Protein AF-A0A7I7SDI3-F1 (afdb_monomer)

pLDDT: mean 81.97, std 15.04, range [37.75, 96.0]

Sequence (164 aa):
MGDMVGAIDDTNHPDTGDDPVAAQLADELGAAVGALARVAGGPAATEWPAALAGEAPRLAHRLCGGDAHRAAETAAHVMGALWPMGAPETVGAPRWWSTPLGLACAHALGPQHFGAVTHKVAAEILGVTLGTVKQLAHRGTIAKRPDGLSLAAVLARLQERTSS

Secondary structure (DSSP, 8-state):
---------------GGG-HHHHHHHHHHHHHHHHHHHHH--THHHHHHHHHHHHHHHHHHHHHSS-HHHHHHHHHHHHHHH-TTS-TTTTT-TTGGGSHHHHHHHHHH-TTS--EE-HHHHHHHHTS-HHHHHHHHHTTSS-EETTEEEHHHHHHHHHHHHT-

Foldseek 3Di:
DDDDDDDDPPPPPPPQPPQQQLVVLLVLLLVLLLVVCVVVPDPVSVCVSVVRSVCSSVLLCQLQDPPLVSNQVSLVVSQCSNCVPDHCCVVPNLCCCVGSNNLSSLVSNAQPPFDADALVSLCVLQVHDSVVSVVCVVVVQFPADPVHTRVRSSSVVSVVVVVD

Radius of gyration: 19.39 Å; Cα contacts (8 Å, |Δi|>4): 188; chains: 1; bounding box: 43×60×50 Å

Solvent-accessible surface area (backbone atoms only — not comparable to full-atom values): 9186 Å² total; per-residue (Å²): 142,77,85,79,75,80,81,78,83,81,81,75,74,73,80,66,89,75,42,60,35,20,53,50,45,18,53,53,52,24,51,54,46,48,55,51,23,71,74,71,70,51,76,72,39,72,51,47,38,62,55,41,46,68,44,16,54,60,50,34,49,39,29,74,40,91,49,56,67,60,3,23,53,47,26,53,52,52,50,42,68,78,32,73,90,45,58,46,70,77,69,79,40,78,59,47,63,79,37,61,47,29,44,38,35,52,60,23,52,37,60,85,76,47,64,57,31,46,62,63,56,48,10,59,72,60,72,48,52,57,67,57,41,53,50,37,43,71,74,59,73,30,48,74,44,101,80,30,32,31,41,22,43,47,51,54,53,39,48,63,59,76,78,104

Organism: NCBI:txid1069220

Mean predicted aligned error: 9.51 Å

Structure (mmCIF, N/CA/C/O backbone):
data_AF-A0A7I7SDI3-F1
#
_entry.id   AF-A0A7I7SDI3-F1
#
loop_
_atom_site.group_PDB
_atom_site.id
_atom_site.type_symbol
_atom_site.label_atom_id
_atom_site.label_alt_id
_atom_site.label_comp_id
_atom_site.label_asym_id
_atom_site.label_entity_id
_atom_site.label_seq_id
_atom_site.pdbx_PDB_ins_code
_atom_site.Cartn_x
_atom_site.Cartn_y
_atom_site.Cartn_z
_atom_site.occupancy
_atom_site.B_iso_or_equiv
_atom_site.auth_seq_id
_atom_site.auth_comp_id
_atom_site.auth_asym_id
_atom_site.auth_atom_id
_atom_site.pdbx_PDB_model_num
ATOM 1 N N . MET A 1 1 ? 25.933 -48.612 -1.567 1.00 44.50 1 MET A N 1
ATOM 2 C CA . MET A 1 1 ? 25.072 -48.929 -2.724 1.00 44.50 1 MET A CA 1
ATOM 3 C C . MET A 1 1 ? 23.638 -48.752 -2.236 1.00 44.50 1 MET A C 1
ATOM 5 O O . MET A 1 1 ? 23.052 -49.708 -1.779 1.00 44.50 1 MET A O 1
ATOM 9 N N . GLY A 1 2 ? 23.080 -47.559 -2.054 1.00 42.56 2 GLY A N 1
ATOM 10 C CA . GLY A 1 2 ? 23.299 -46.267 -2.697 1.00 42.56 2 GLY A CA 1
ATOM 11 C C . GLY A 1 2 ? 21.971 -45.848 -3.330 1.00 42.56 2 GLY A C 1
ATOM 12 O O . GLY A 1 2 ? 21.921 -45.728 -4.547 1.00 42.56 2 GLY A O 1
ATOM 13 N N . ASP A 1 3 ? 20.908 -45.766 -2.518 1.00 41.25 3 ASP A N 1
ATOM 14 C CA . ASP A 1 3 ? 19.550 -45.432 -2.959 1.00 41.25 3 ASP A CA 1
ATOM 15 C C . ASP A 1 3 ? 19.521 -44.027 -3.570 1.00 41.25 3 ASP A C 1
ATOM 17 O O . ASP A 1 3 ? 19.860 -43.031 -2.927 1.00 41.25 3 ASP A O 1
ATOM 21 N N . MET A 1 4 ? 19.142 -43.968 -4.846 1.00 39.75 4 MET A N 1
ATOM 22 C CA . MET A 1 4 ? 18.941 -42.735 -5.594 1.00 39.75 4 MET A CA 1
ATOM 23 C C . MET A 1 4 ? 17.625 -42.081 -5.173 1.00 39.75 4 MET A C 1
ATOM 25 O O . MET A 1 4 ? 16.545 -42.522 -5.552 1.00 39.75 4 MET A O 1
ATOM 29 N N . VAL A 1 5 ? 17.774 -41.028 -4.369 1.00 46.84 5 VAL A N 1
ATOM 30 C CA . VAL A 1 5 ? 17.132 -39.710 -4.496 1.00 46.84 5 VAL A CA 1
ATOM 31 C C . VAL A 1 5 ? 15.832 -39.708 -5.307 1.00 46.84 5 VAL A C 1
ATOM 33 O O . VAL A 1 5 ? 15.842 -39.692 -6.538 1.00 46.84 5 VAL A O 1
ATOM 36 N N . GLY A 1 6 ? 14.715 -39.650 -4.580 1.00 37.88 6 GLY A N 1
ATOM 37 C CA . GLY A 1 6 ? 13.419 -39.284 -5.132 1.00 37.88 6 GLY A CA 1
ATOM 38 C C . GLY A 1 6 ? 13.494 -37.908 -5.787 1.00 37.88 6 GLY A C 1
ATOM 39 O O . GLY A 1 6 ? 13.910 -36.930 -5.165 1.00 37.88 6 GLY A O 1
ATOM 40 N N . ALA A 1 7 ? 13.108 -37.862 -7.058 1.00 40.75 7 ALA A N 1
ATOM 41 C CA . ALA A 1 7 ? 12.861 -36.633 -7.784 1.00 40.75 7 ALA A CA 1
ATOM 42 C C . ALA A 1 7 ? 11.731 -35.874 -7.080 1.00 40.75 7 ALA A C 1
ATOM 44 O O . ALA A 1 7 ? 10.598 -36.349 -7.010 1.00 40.75 7 ALA A O 1
ATOM 45 N N . ILE A 1 8 ? 12.071 -34.718 -6.521 1.00 43.19 8 ILE A N 1
ATOM 46 C CA . ILE A 1 8 ? 11.104 -33.744 -6.030 1.00 43.19 8 ILE A CA 1
ATOM 47 C C . ILE A 1 8 ? 10.556 -33.064 -7.285 1.00 43.19 8 ILE A C 1
ATOM 49 O O . ILE A 1 8 ? 11.253 -32.289 -7.939 1.00 43.19 8 ILE A O 1
ATOM 53 N N . ASP A 1 9 ? 9.353 -33.462 -7.683 1.00 39.88 9 ASP A N 1
ATOM 54 C CA . ASP A 1 9 ? 8.565 -32.781 -8.703 1.00 39.88 9 ASP A CA 1
ATOM 55 C C . ASP A 1 9 ? 8.047 -31.463 -8.107 1.00 39.88 9 ASP A C 1
ATOM 57 O O . ASP A 1 9 ? 7.015 -31.428 -7.444 1.00 39.88 9 ASP A O 1
ATOM 61 N N . ASP A 1 10 ? 8.821 -30.391 -8.292 1.00 39.94 10 ASP A N 1
ATOM 62 C CA . ASP A 1 10 ? 8.492 -29.017 -7.879 1.00 39.94 10 ASP A CA 1
ATOM 63 C C . ASP A 1 10 ? 7.905 -28.198 -9.048 1.00 39.94 10 ASP A C 1
ATOM 65 O O . ASP A 1 10 ? 8.043 -26.975 -9.124 1.00 39.94 10 ASP A O 1
ATOM 69 N N . THR A 1 11 ? 7.223 -28.859 -9.987 1.00 42.62 11 THR A N 1
ATOM 70 C CA . THR A 1 11 ? 6.575 -28.204 -11.135 1.00 42.62 11 THR A CA 1
ATOM 71 C C . THR A 1 11 ? 5.084 -27.960 -10.916 1.00 42.62 11 THR A C 1
ATOM 73 O O . THR A 1 11 ? 4.289 -28.034 -11.846 1.00 42.62 11 THR A O 1
ATOM 76 N N . ASN A 1 12 ? 4.684 -27.606 -9.694 1.00 37.75 12 ASN A N 1
ATOM 77 C CA . ASN A 1 12 ? 3.371 -27.012 -9.466 1.00 37.75 12 ASN A CA 1
ATOM 78 C C . ASN A 1 12 ? 3.517 -25.486 -9.488 1.00 37.75 12 ASN A C 1
ATOM 80 O O . ASN A 1 12 ? 3.613 -24.839 -8.448 1.00 37.75 12 ASN A O 1
ATOM 84 N N . HIS A 1 13 ? 3.618 -24.911 -10.689 1.00 44.69 13 HIS A N 1
ATOM 85 C CA . HIS A 1 13 ? 3.480 -23.468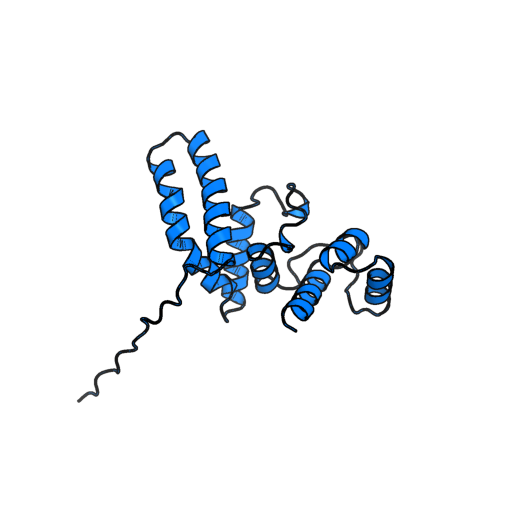 -10.861 1.00 44.69 13 HIS A CA 1
ATOM 86 C C . HIS A 1 13 ? 1.985 -23.156 -10.703 1.00 44.69 13 HIS A C 1
ATOM 88 O O . HIS A 1 13 ? 1.211 -23.582 -11.563 1.00 44.69 13 HIS A O 1
ATOM 94 N N . PRO A 1 14 ? 1.535 -22.498 -9.617 1.00 45.22 14 PRO A N 1
ATOM 95 C CA . PRO A 1 14 ? 0.149 -22.071 -9.544 1.00 45.22 14 PRO A CA 1
ATOM 96 C C . PRO A 1 14 ? -0.113 -21.133 -10.721 1.00 45.22 14 PRO A C 1
ATOM 98 O O . PRO A 1 14 ? 0.705 -20.258 -11.022 1.00 45.22 14 PRO A O 1
ATOM 101 N N . ASP A 1 15 ? -1.232 -21.375 -11.398 1.00 46.47 15 ASP A N 1
ATOM 102 C CA . ASP A 1 15 ? -1.746 -20.568 -12.496 1.00 46.47 15 ASP A CA 1
ATOM 103 C C . ASP A 1 15 ? -1.730 -19.091 -12.083 1.00 46.47 15 ASP A C 1
ATOM 105 O O . ASP A 1 15 ? -2.493 -18.642 -11.229 1.00 46.47 15 ASP A O 1
ATOM 109 N N . THR A 1 16 ? -0.740 -18.360 -12.586 1.00 52.81 16 THR A N 1
ATOM 110 C CA . THR A 1 16 ? -0.359 -17.031 -12.087 1.00 52.81 16 THR A CA 1
ATOM 111 C C . THR A 1 16 ? -1.065 -15.915 -12.849 1.00 52.81 16 THR A C 1
ATOM 113 O O . THR A 1 16 ? -0.809 -14.741 -12.598 1.00 52.81 16 THR A O 1
ATOM 116 N N . GLY A 1 17 ? -1.977 -16.281 -13.759 1.00 50.69 17 GLY A N 1
ATOM 117 C CA . GLY A 1 17 ? -2.779 -15.352 -14.550 1.00 50.69 17 GLY A CA 1
ATOM 118 C C . GLY A 1 17 ? -3.823 -14.573 -13.745 1.00 50.69 17 GLY A C 1
ATOM 119 O O . GLY A 1 17 ? -4.182 -13.477 -14.163 1.00 50.69 17 GLY A O 1
ATOM 120 N N . ASP A 1 18 ? -4.241 -15.083 -12.580 1.00 69.12 18 ASP A N 1
ATOM 121 C CA . ASP A 1 18 ? -5.318 -14.496 -11.766 1.00 69.12 18 ASP A CA 1
ATOM 122 C C . ASP A 1 18 ? -4.849 -13.921 -10.416 1.00 69.12 18 ASP A C 1
ATOM 124 O O . ASP A 1 18 ? -5.681 -13.479 -9.624 1.00 69.12 18 ASP A O 1
ATOM 128 N N . ASP A 1 19 ? -3.543 -13.902 -10.116 1.00 88.56 19 ASP A N 1
ATOM 129 C CA . ASP A 1 19 ? -3.051 -13.320 -8.859 1.00 88.56 19 ASP A CA 1
ATOM 130 C C . ASP A 1 19 ? -3.141 -11.778 -8.916 1.00 88.56 19 ASP A C 1
ATOM 132 O O . ASP A 1 19 ? -2.350 -11.132 -9.618 1.00 88.56 19 ASP A O 1
ATOM 136 N N . PRO A 1 20 ? -4.068 -11.147 -8.162 1.00 90.31 20 PRO A N 1
ATOM 137 C CA . PRO A 1 20 ? -4.266 -9.704 -8.221 1.00 90.31 20 PRO A CA 1
ATOM 138 C C . PRO A 1 20 ? -3.068 -8.926 -7.659 1.00 90.31 20 PRO A C 1
ATOM 140 O O . PRO A 1 20 ? -2.875 -7.764 -8.018 1.00 90.31 20 PRO A O 1
ATOM 143 N N . VAL A 1 21 ? -2.252 -9.542 -6.794 1.00 92.44 21 VAL A N 1
ATOM 144 C CA . VAL A 1 21 ? -1.011 -8.949 -6.283 1.00 92.44 21 VAL A CA 1
ATOM 145 C C . VAL A 1 21 ? 0.042 -8.952 -7.383 1.00 92.44 21 VAL A C 1
ATOM 147 O O . VAL A 1 21 ? 0.673 -7.921 -7.610 1.00 92.44 21 VAL A O 1
ATOM 150 N N . ALA A 1 22 ? 0.211 -10.072 -8.091 1.00 93.19 22 ALA A N 1
ATOM 151 C CA . ALA A 1 22 ? 1.171 -10.180 -9.189 1.00 93.19 22 ALA A CA 1
ATOM 152 C C . ALA A 1 22 ? 0.833 -9.223 -10.339 1.00 93.19 22 ALA A C 1
ATOM 154 O O . ALA A 1 22 ? 1.719 -8.514 -10.817 1.00 93.19 22 ALA A O 1
ATOM 155 N N . ALA A 1 23 ? -0.442 -9.155 -10.735 1.00 90.88 23 ALA A N 1
ATOM 156 C CA . ALA A 1 23 ? -0.906 -8.256 -11.789 1.00 90.88 23 ALA A CA 1
ATOM 157 C C . ALA A 1 23 ? -0.648 -6.784 -11.428 1.00 90.88 23 ALA A C 1
ATOM 159 O O . ALA A 1 23 ? 0.009 -6.065 -12.179 1.00 90.88 23 ALA A O 1
ATOM 160 N N . GLN A 1 24 ? -1.074 -6.354 -10.234 1.00 93.00 24 GLN A N 1
ATOM 161 C CA . GLN A 1 24 ? -0.844 -4.982 -9.786 1.00 93.00 24 GLN A CA 1
ATOM 162 C C . GLN A 1 24 ? 0.654 -4.665 -9.659 1.00 93.00 24 GLN A C 1
ATOM 164 O O . GLN A 1 24 ? 1.087 -3.568 -10.004 1.00 93.00 24 GLN A O 1
ATOM 169 N N . LEU A 1 25 ? 1.466 -5.608 -9.177 1.00 93.62 25 LEU A N 1
ATOM 170 C CA . LEU A 1 25 ? 2.905 -5.406 -9.025 1.00 93.62 25 LEU A CA 1
ATOM 171 C C . LEU A 1 25 ? 3.610 -5.261 -10.383 1.00 93.62 25 LEU A C 1
ATOM 173 O O . LEU A 1 25 ? 4.501 -4.420 -10.506 1.00 93.62 25 LEU A O 1
ATOM 177 N N . ALA A 1 26 ? 3.194 -6.019 -11.403 1.00 91.75 26 ALA A N 1
ATOM 178 C CA . ALA A 1 26 ? 3.683 -5.857 -12.771 1.00 91.75 26 ALA A CA 1
ATOM 179 C C . ALA A 1 26 ? 3.349 -4.465 -13.333 1.00 91.75 26 ALA A C 1
ATOM 181 O O . ALA A 1 26 ? 4.236 -3.797 -13.870 1.00 91.75 26 ALA A O 1
ATOM 182 N N . ASP A 1 27 ? 2.105 -4.012 -13.158 1.00 90.81 27 ASP A N 1
ATOM 183 C CA . ASP A 1 27 ? 1.644 -2.706 -13.637 1.00 90.81 27 ASP A CA 1
ATOM 184 C C . ASP A 1 27 ? 2.394 -1.549 -12.962 1.00 90.81 27 ASP A C 1
ATOM 186 O O . ASP A 1 27 ? 2.934 -0.670 -13.638 1.00 90.81 27 ASP A O 1
ATOM 190 N N . GLU A 1 28 ? 2.476 -1.559 -11.631 1.00 92.31 28 GLU A N 1
ATOM 191 C CA . GLU A 1 28 ? 3.075 -0.477 -10.842 1.00 92.31 28 GLU A CA 1
ATOM 192 C C . GLU A 1 28 ? 4.596 -0.387 -11.062 1.00 92.31 28 GLU A C 1
ATOM 194 O O . GLU A 1 28 ? 5.131 0.697 -11.320 1.00 92.31 28 GLU A O 1
ATOM 199 N N . LEU A 1 29 ? 5.313 -1.520 -11.037 1.00 90.94 29 LEU A N 1
ATOM 200 C CA . LEU A 1 29 ? 6.755 -1.534 -11.317 1.00 90.94 29 LEU A CA 1
ATOM 201 C C . LEU A 1 29 ? 7.046 -1.201 -12.784 1.00 90.94 29 LEU A C 1
ATOM 203 O O . LEU A 1 29 ? 7.985 -0.453 -13.069 1.00 90.94 29 LEU A O 1
ATOM 207 N N . GLY A 1 30 ? 6.234 -1.707 -13.715 1.00 88.69 30 GLY A N 1
ATOM 208 C CA . GLY A 1 30 ? 6.329 -1.376 -15.133 1.00 88.69 30 GLY A CA 1
ATOM 209 C C . GLY A 1 30 ? 6.134 0.119 -15.388 1.00 88.69 30 GLY A C 1
ATOM 210 O O . GLY A 1 30 ? 6.900 0.718 -16.146 1.00 88.69 30 GLY A O 1
ATOM 211 N N . ALA A 1 31 ? 5.171 0.752 -14.712 1.00 87.94 31 ALA A N 1
ATOM 212 C CA . ALA A 1 31 ? 4.932 2.190 -14.791 1.00 87.94 31 ALA A CA 1
ATOM 213 C C . ALA A 1 31 ? 6.096 3.007 -14.207 1.00 87.94 31 ALA A C 1
ATOM 215 O O . ALA A 1 31 ? 6.579 3.935 -14.865 1.00 87.94 31 ALA A O 1
ATOM 216 N N . ALA A 1 32 ? 6.583 2.646 -13.014 1.00 87.56 32 ALA A N 1
ATOM 217 C CA . ALA A 1 32 ? 7.706 3.321 -12.361 1.00 87.56 32 ALA A CA 1
ATOM 218 C C . ALA A 1 32 ? 8.972 3.272 -13.229 1.00 87.56 32 ALA A C 1
ATOM 220 O O . ALA A 1 32 ? 9.625 4.291 -13.480 1.00 87.56 32 ALA A O 1
ATOM 221 N N . VAL A 1 33 ? 9.288 2.095 -13.764 1.00 86.75 33 VAL A N 1
ATOM 222 C CA . VAL A 1 33 ? 10.473 1.903 -14.596 1.00 86.75 33 VAL A CA 1
ATOM 223 C C . VAL A 1 33 ? 10.299 2.494 -15.992 1.00 86.75 33 VAL A C 1
ATOM 225 O O . VAL A 1 33 ? 11.232 3.104 -16.510 1.00 86.75 33 VAL A O 1
ATOM 228 N N . GLY A 1 34 ? 9.101 2.431 -16.572 1.00 84.38 34 GLY A N 1
ATOM 229 C CA . GLY A 1 34 ? 8.778 3.125 -17.817 1.00 84.38 34 GLY A CA 1
ATOM 230 C C . GLY A 1 34 ? 8.944 4.646 -17.707 1.00 84.38 34 GLY A C 1
ATOM 231 O O . GLY A 1 34 ? 9.406 5.286 -18.653 1.00 84.38 34 GLY A O 1
ATOM 232 N N . ALA A 1 35 ? 8.627 5.241 -16.553 1.00 84.69 35 ALA A N 1
ATOM 233 C CA . ALA A 1 35 ? 8.878 6.659 -16.301 1.00 84.69 35 ALA A CA 1
ATOM 234 C C . ALA A 1 35 ? 10.383 6.975 -16.253 1.00 84.69 35 ALA A C 1
ATOM 236 O O . ALA A 1 35 ? 10.827 7.907 -16.925 1.00 84.69 35 ALA A O 1
ATOM 237 N N . LEU A 1 36 ? 11.176 6.169 -15.535 1.00 83.12 36 LEU A N 1
ATOM 238 C CA . LEU A 1 36 ? 12.638 6.306 -15.492 1.00 83.12 36 LEU A CA 1
ATOM 239 C C . LEU A 1 36 ? 13.274 6.119 -16.876 1.00 83.12 36 LEU A C 1
ATOM 241 O O . LEU A 1 36 ? 14.159 6.882 -17.260 1.00 83.12 36 LEU A O 1
ATOM 245 N N . ALA A 1 37 ? 12.784 5.156 -17.656 1.00 84.38 37 ALA A N 1
ATOM 246 C CA . ALA A 1 37 ? 13.265 4.856 -18.999 1.00 84.38 37 ALA A CA 1
ATOM 247 C C . ALA A 1 37 ? 13.147 6.046 -19.955 1.00 84.38 37 ALA A C 1
ATOM 249 O O . ALA A 1 37 ? 14.085 6.343 -20.698 1.0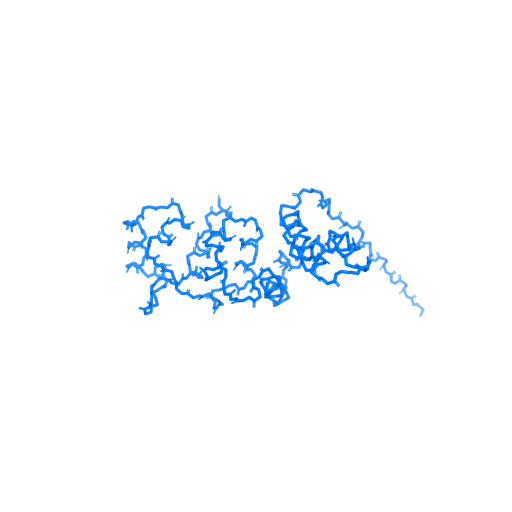0 84.38 37 ALA A O 1
ATOM 250 N N . ARG A 1 38 ? 12.019 6.767 -19.898 1.00 83.12 38 ARG A N 1
ATOM 251 C CA . ARG A 1 38 ? 11.791 7.978 -20.705 1.00 83.12 38 ARG A CA 1
ATOM 252 C C . ARG A 1 38 ? 12.776 9.098 -20.377 1.00 83.12 38 ARG A C 1
ATOM 254 O O . ARG A 1 38 ? 13.102 9.878 -21.263 1.00 83.12 38 ARG A O 1
ATOM 261 N N . VAL A 1 39 ? 13.238 9.175 -19.128 1.00 85.56 39 VAL A N 1
ATOM 262 C CA . VAL A 1 39 ? 14.228 10.169 -18.689 1.00 85.56 39 VAL A CA 1
ATOM 263 C C . VAL A 1 39 ? 15.651 9.731 -19.049 1.00 85.56 39 VAL A C 1
ATOM 265 O O . VAL A 1 39 ? 16.446 10.554 -19.488 1.00 85.56 39 VAL A O 1
ATOM 268 N N . ALA A 1 40 ? 15.973 8.444 -18.887 1.00 83.12 40 ALA A N 1
ATOM 269 C CA . ALA A 1 40 ? 17.318 7.906 -19.102 1.00 83.12 40 ALA A CA 1
ATOM 270 C C . ALA A 1 40 ? 17.702 7.741 -20.587 1.00 83.12 40 ALA A C 1
ATOM 272 O O . ALA A 1 40 ? 18.886 7.792 -20.913 1.00 83.12 40 ALA A O 1
ATOM 273 N N . GLY A 1 41 ? 16.729 7.558 -21.490 1.00 71.75 41 GLY A N 1
ATOM 274 C CA . GLY A 1 41 ? 16.938 7.662 -22.941 1.00 71.75 41 GLY A CA 1
ATOM 275 C C . GLY A 1 41 ? 17.788 6.558 -23.592 1.00 71.75 41 GLY A C 1
ATOM 276 O O . GLY A 1 41 ? 18.549 6.853 -24.511 1.00 71.75 41 GLY A O 1
ATOM 277 N N . GLY A 1 42 ? 17.671 5.296 -23.155 1.00 73.75 42 GLY A N 1
ATOM 278 C CA . GLY A 1 42 ? 18.445 4.168 -23.702 1.00 73.75 42 GLY A CA 1
ATOM 279 C C . GLY A 1 42 ? 17.609 2.923 -24.054 1.00 73.75 42 GLY A C 1
ATOM 280 O O . GLY A 1 42 ? 16.562 2.703 -23.447 1.00 73.75 42 GLY A O 1
ATOM 281 N N . PRO A 1 43 ? 18.075 2.068 -24.990 1.00 67.38 43 PRO A N 1
ATOM 282 C CA . PRO A 1 43 ? 17.343 0.881 -25.458 1.00 67.38 43 PRO A CA 1
ATOM 283 C C . PRO A 1 43 ? 17.141 -0.187 -24.369 1.00 67.38 43 PRO A C 1
ATOM 285 O O . PRO A 1 43 ? 16.103 -0.840 -24.331 1.00 67.38 43 PRO A O 1
ATOM 288 N N . ALA A 1 44 ? 18.065 -0.309 -23.410 1.00 64.00 44 ALA A N 1
ATOM 289 C CA . ALA A 1 44 ? 17.893 -1.212 -22.266 1.00 64.00 44 ALA A CA 1
ATOM 290 C C . ALA A 1 44 ? 16.662 -0.848 -21.416 1.00 64.00 44 ALA A C 1
ATOM 292 O O . ALA A 1 44 ? 16.009 -1.713 -20.838 1.00 64.00 44 ALA A O 1
ATOM 293 N N . ALA A 1 45 ? 16.296 0.434 -21.382 1.00 68.31 45 ALA A N 1
ATOM 294 C CA . ALA A 1 45 ? 15.195 0.910 -20.567 1.00 68.31 45 ALA A CA 1
ATOM 295 C C . ALA A 1 45 ? 13.814 0.523 -21.139 1.00 68.31 45 ALA A C 1
ATOM 297 O O . ALA A 1 45 ? 12.830 0.498 -20.403 1.00 68.31 45 ALA A O 1
ATOM 298 N N . THR A 1 46 ? 13.739 0.161 -22.428 1.00 70.19 46 THR A N 1
ATOM 299 C CA . THR A 1 46 ? 12.515 -0.381 -23.042 1.00 70.19 46 THR A CA 1
ATOM 300 C C . THR A 1 46 ? 12.291 -1.868 -22.763 1.00 70.19 46 THR A C 1
ATOM 302 O O . THR A 1 46 ? 11.163 -2.334 -22.885 1.00 70.19 46 THR A O 1
ATOM 305 N N . GLU A 1 47 ? 13.323 -2.606 -22.348 1.00 79.56 47 GLU A N 1
ATOM 306 C CA . GLU A 1 47 ? 13.232 -4.048 -22.057 1.00 79.56 47 GLU A CA 1
ATOM 307 C C . GLU A 1 47 ? 12.843 -4.330 -20.598 1.00 79.56 47 GLU A C 1
ATOM 309 O O . GLU A 1 47 ? 12.268 -5.374 -20.281 1.00 79.56 47 GLU A O 1
ATOM 314 N N . TRP A 1 48 ? 13.105 -3.380 -19.697 1.00 81.50 48 TRP A N 1
ATOM 315 C CA . TRP A 1 48 ? 12.836 -3.529 -18.268 1.00 81.50 48 TRP A CA 1
ATOM 316 C C . TRP A 1 48 ? 11.366 -3.794 -17.901 1.00 81.50 48 TRP A C 1
ATOM 318 O O . TRP A 1 48 ? 11.146 -4.634 -17.027 1.00 81.50 48 TRP A O 1
ATOM 328 N N . PRO A 1 49 ? 10.348 -3.174 -18.538 1.00 80.88 49 PRO A N 1
ATOM 329 C CA . PRO A 1 49 ? 8.950 -3.466 -18.215 1.00 80.88 49 PRO A CA 1
ATOM 330 C C . PRO A 1 49 ? 8.580 -4.942 -18.419 1.00 80.88 49 PRO A C 1
ATOM 332 O O . PRO A 1 49 ? 7.919 -5.532 -17.570 1.00 80.88 49 PRO A O 1
ATOM 335 N N . ALA A 1 50 ? 9.055 -5.563 -19.504 1.00 81.88 50 ALA A N 1
ATOM 336 C CA . ALA A 1 50 ? 8.786 -6.972 -19.787 1.00 81.88 50 ALA A CA 1
ATOM 337 C C . ALA A 1 50 ? 9.495 -7.903 -18.789 1.00 81.88 50 ALA A C 1
ATOM 339 O O . ALA A 1 50 ? 8.906 -8.876 -18.320 1.00 81.88 50 ALA A O 1
ATOM 340 N N . ALA A 1 51 ? 10.738 -7.581 -18.417 1.00 84.75 51 ALA A N 1
ATOM 341 C CA . ALA A 1 51 ? 11.468 -8.330 -17.396 1.00 84.75 51 ALA A CA 1
ATOM 342 C C . ALA A 1 51 ? 10.771 -8.263 -16.024 1.00 84.75 51 ALA A C 1
ATOM 344 O O . ALA A 1 51 ? 10.666 -9.276 -15.333 1.00 84.75 51 ALA A O 1
ATOM 345 N N . LEU A 1 52 ? 10.247 -7.093 -15.647 1.00 85.12 52 LEU A N 1
ATOM 346 C CA . LEU A 1 52 ? 9.519 -6.903 -14.388 1.00 85.12 52 LEU A CA 1
ATOM 347 C C . LEU A 1 52 ? 8.175 -7.624 -14.377 1.00 85.12 52 LEU A C 1
ATOM 349 O O . LEU A 1 52 ? 7.834 -8.223 -13.360 1.00 85.12 52 LEU A O 1
ATOM 353 N N . ALA A 1 53 ? 7.455 -7.641 -15.500 1.00 86.81 53 ALA A N 1
ATOM 354 C CA . ALA A 1 53 ? 6.237 -8.434 -15.631 1.00 86.81 53 ALA A CA 1
ATOM 355 C C . ALA A 1 53 ? 6.503 -9.932 -15.386 1.00 86.81 53 ALA A C 1
ATOM 357 O O . ALA A 1 53 ? 5.710 -10.597 -14.725 1.00 86.81 53 ALA A O 1
ATOM 358 N N . GLY A 1 54 ? 7.648 -10.454 -15.845 1.00 88.12 54 GLY A N 1
ATOM 359 C CA . GLY A 1 54 ? 8.056 -11.839 -15.585 1.00 88.12 54 GLY A CA 1
ATOM 360 C C . GLY A 1 54 ? 8.483 -12.121 -14.137 1.00 88.12 54 GLY A C 1
ATOM 361 O O . GLY A 1 54 ? 8.309 -13.237 -13.650 1.00 88.12 54 GLY A O 1
ATOM 362 N N . GLU A 1 55 ? 9.028 -11.130 -13.428 1.00 91.44 55 GLU A N 1
ATOM 363 C CA . GLU A 1 55 ? 9.445 -11.279 -12.025 1.00 91.44 55 GLU A CA 1
ATOM 364 C C . GLU A 1 55 ? 8.288 -11.044 -11.037 1.00 91.44 55 GLU A C 1
ATOM 366 O O . GLU A 1 55 ? 8.329 -11.527 -9.902 1.00 91.44 55 GLU A O 1
ATOM 371 N N . ALA A 1 56 ? 7.229 -10.349 -11.463 1.00 93.06 56 ALA A N 1
ATOM 372 C CA . ALA A 1 56 ? 6.124 -9.963 -10.598 1.00 93.06 56 ALA A CA 1
ATOM 373 C C . ALA A 1 56 ? 5.425 -11.141 -9.888 1.00 93.06 56 ALA A C 1
ATOM 375 O O . ALA A 1 56 ? 5.270 -11.071 -8.665 1.00 93.06 56 ALA A O 1
ATOM 376 N N . PRO A 1 57 ? 5.118 -12.265 -10.567 1.00 93.44 57 PRO A N 1
ATOM 377 C CA . PRO A 1 57 ? 4.634 -13.484 -9.917 1.00 93.44 57 PRO A CA 1
ATOM 378 C C . PRO A 1 57 ? 5.519 -13.994 -8.773 1.00 93.44 57 PRO A C 1
ATOM 380 O O . PRO A 1 57 ? 5.034 -14.404 -7.719 1.00 93.44 57 PRO A O 1
ATOM 383 N N . ARG A 1 58 ? 6.846 -13.944 -8.941 1.00 93.88 58 ARG A N 1
ATOM 384 C CA . ARG A 1 58 ? 7.796 -14.417 -7.921 1.00 93.88 58 ARG A CA 1
ATOM 385 C C . ARG A 1 58 ? 7.863 -13.479 -6.725 1.00 93.88 58 ARG A C 1
ATOM 387 O O . ARG A 1 58 ? 8.097 -13.929 -5.603 1.00 93.88 58 ARG A O 1
ATOM 394 N N . LEU A 1 59 ? 7.705 -12.178 -6.951 1.00 94.75 59 LEU A N 1
ATOM 395 C CA . LEU A 1 59 ? 7.621 -11.190 -5.878 1.00 94.75 59 LEU A CA 1
ATOM 396 C C . LEU A 1 59 ? 6.305 -11.332 -5.108 1.00 94.75 59 LEU A C 1
ATOM 398 O O . LEU A 1 59 ? 6.346 -11.368 -3.881 1.00 94.75 59 LEU A O 1
ATOM 402 N N . ALA A 1 60 ? 5.178 -11.512 -5.800 1.00 94.44 60 ALA A N 1
ATOM 403 C CA . ALA A 1 60 ? 3.883 -11.788 -5.178 1.00 94.44 60 ALA A CA 1
ATOM 404 C C . ALA A 1 60 ? 3.926 -13.065 -4.325 1.00 94.44 60 ALA A C 1
ATOM 406 O O . ALA A 1 60 ? 3.579 -13.038 -3.144 1.00 94.44 60 ALA A O 1
ATOM 407 N N . HIS A 1 61 ? 4.494 -14.150 -4.861 1.00 93.75 61 HIS A N 1
ATOM 408 C CA . HIS A 1 61 ? 4.684 -15.388 -4.108 1.00 93.75 61 HIS A CA 1
ATOM 409 C C . HIS A 1 61 ? 5.541 -15.192 -2.846 1.00 93.75 61 HIS A C 1
ATOM 411 O O . HIS A 1 61 ? 5.238 -15.752 -1.797 1.00 93.75 61 HIS A O 1
ATOM 417 N N . ARG A 1 62 ? 6.602 -14.375 -2.912 1.00 94.75 62 ARG A N 1
ATOM 418 C CA . ARG A 1 62 ? 7.424 -14.046 -1.736 1.00 94.75 62 ARG A CA 1
ATOM 419 C C . ARG A 1 62 ? 6.682 -13.192 -0.709 1.00 94.75 62 ARG A C 1
ATOM 421 O O . ARG A 1 62 ? 6.870 -13.417 0.481 1.00 94.75 62 ARG A O 1
ATOM 428 N N . LEU A 1 63 ? 5.862 -12.239 -1.151 1.00 93.00 63 LEU A N 1
ATOM 429 C CA . LEU A 1 63 ? 5.054 -11.378 -0.277 1.00 93.00 63 LEU A CA 1
ATOM 430 C C . LEU A 1 63 ? 3.986 -12.166 0.484 1.00 93.00 63 LEU A C 1
ATOM 432 O O . LEU A 1 63 ? 3.749 -11.899 1.659 1.00 93.00 63 LEU A O 1
ATOM 436 N N . CYS A 1 64 ? 3.349 -13.122 -0.189 1.00 91.00 64 CYS A N 1
ATOM 437 C CA . CYS A 1 64 ? 2.253 -13.919 0.360 1.00 91.00 64 CYS A CA 1
ATOM 438 C C . CYS A 1 64 ? 2.709 -15.271 0.937 1.00 91.00 64 CYS A C 1
ATOM 440 O O . CYS A 1 64 ? 1.881 -16.048 1.412 1.00 91.00 64 CYS A O 1
ATOM 442 N N . GLY A 1 65 ? 4.006 -15.576 0.869 1.00 86.94 65 GLY A N 1
ATOM 443 C CA . GLY A 1 65 ? 4.581 -16.839 1.322 1.00 86.94 65 GLY A CA 1
ATOM 444 C C . GLY A 1 65 ? 4.690 -16.957 2.847 1.00 86.94 65 GLY A C 1
ATOM 445 O O . GLY A 1 65 ? 4.543 -15.990 3.58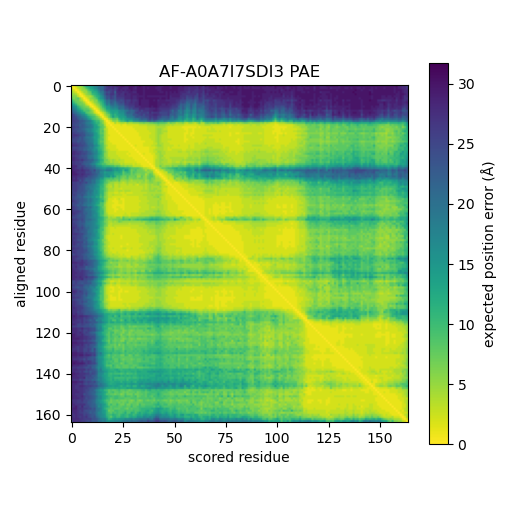8 1.00 86.94 65 GLY A O 1
ATOM 446 N N . GLY A 1 66 ? 4.992 -18.167 3.328 1.00 82.19 66 GLY A N 1
ATOM 447 C CA . GLY A 1 66 ? 5.042 -18.474 4.767 1.00 82.19 66 GLY A CA 1
ATOM 448 C C . GLY A 1 66 ? 6.291 -17.989 5.520 1.00 82.19 66 GLY A C 1
ATOM 449 O O . GLY A 1 66 ? 6.331 -18.079 6.745 1.00 82.19 66 GLY A O 1
ATOM 450 N N . ASP A 1 67 ? 7.316 -17.491 4.823 1.00 91.75 67 ASP A N 1
ATOM 451 C CA . ASP A 1 67 ? 8.518 -16.934 5.454 1.00 91.75 67 ASP A CA 1
ATOM 452 C C . ASP A 1 67 ? 8.318 -15.441 5.736 1.00 91.75 67 ASP A C 1
ATOM 454 O O . ASP A 1 67 ? 8.502 -14.593 4.861 1.00 91.75 67 ASP A O 1
ATOM 458 N N . ALA A 1 68 ? 7.956 -15.125 6.981 1.00 87.81 68 ALA A N 1
ATOM 459 C CA . ALA A 1 68 ? 7.673 -13.759 7.412 1.00 87.81 68 ALA A CA 1
ATOM 460 C C . ALA A 1 68 ? 8.866 -12.803 7.239 1.00 87.81 68 ALA A C 1
ATOM 462 O O . ALA A 1 68 ? 8.666 -11.625 6.945 1.00 87.81 68 ALA A O 1
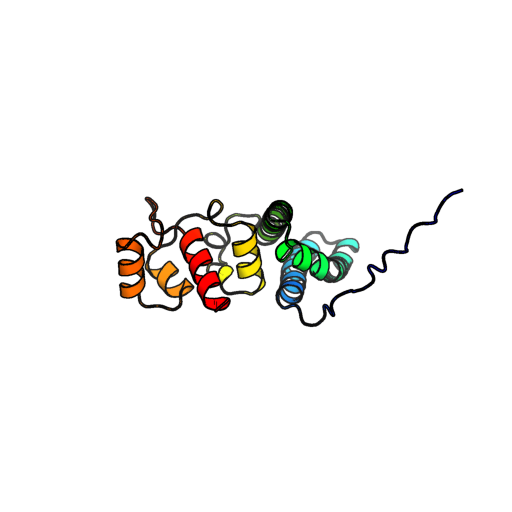ATOM 463 N N . HIS A 1 69 ? 10.106 -13.282 7.397 1.00 89.62 69 HIS A N 1
ATOM 464 C CA . HIS A 1 69 ? 11.281 -12.425 7.242 1.00 89.62 69 HIS A CA 1
ATOM 465 C C . HIS A 1 69 ? 11.486 -12.058 5.773 1.00 89.62 69 HIS A C 1
ATOM 467 O O . HIS A 1 69 ? 11.630 -10.882 5.432 1.00 89.62 69 HIS A O 1
ATOM 473 N N . ARG A 1 70 ? 11.415 -13.061 4.894 1.00 93.38 70 ARG A N 1
ATOM 474 C CA . ARG A 1 70 ? 11.543 -12.871 3.448 1.00 93.38 70 ARG A CA 1
ATOM 475 C C . ARG A 1 70 ? 10.385 -12.060 2.864 1.00 93.38 70 ARG A C 1
ATOM 477 O O . ARG A 1 70 ? 10.603 -11.262 1.949 1.00 93.38 70 ARG A O 1
ATOM 484 N N . ALA A 1 71 ? 9.176 -12.232 3.394 1.00 93.50 71 ALA A N 1
ATOM 485 C CA . ALA A 1 71 ? 8.016 -11.430 3.025 1.00 93.50 71 ALA A CA 1
ATOM 486 C C . ALA A 1 71 ? 8.235 -9.956 3.394 1.00 93.50 71 ALA A C 1
ATOM 488 O O . ALA A 1 71 ? 8.095 -9.088 2.531 1.00 93.50 71 ALA A O 1
ATOM 489 N N . ALA A 1 72 ? 8.646 -9.667 4.634 1.00 91.19 72 ALA A N 1
ATOM 490 C CA . ALA A 1 72 ? 8.916 -8.305 5.099 1.00 91.19 72 ALA A CA 1
ATOM 491 C C . ALA A 1 72 ? 10.018 -7.614 4.281 1.00 91.19 72 ALA A C 1
ATOM 493 O O . ALA A 1 72 ? 9.867 -6.457 3.888 1.00 91.19 72 ALA A O 1
ATOM 494 N N . GLU A 1 73 ? 11.107 -8.326 3.981 1.00 94.31 73 GLU A N 1
ATOM 495 C CA . GLU A 1 73 ? 12.191 -7.821 3.133 1.00 94.31 73 GLU A CA 1
ATOM 496 C C . GLU A 1 73 ? 11.694 -7.510 1.713 1.00 94.31 73 GLU A C 1
ATOM 498 O O . GLU A 1 73 ? 11.957 -6.437 1.169 1.00 94.31 73 GLU A O 1
ATOM 503 N N . THR A 1 74 ? 10.915 -8.420 1.123 1.00 95.81 74 THR A N 1
ATOM 504 C CA . THR A 1 74 ? 10.334 -8.220 -0.212 1.00 95.81 74 THR A CA 1
ATOM 505 C C . THR A 1 74 ? 9.394 -7.014 -0.226 1.00 95.81 74 THR A C 1
ATOM 507 O O . THR A 1 74 ? 9.472 -6.192 -1.138 1.00 95.81 74 THR A O 1
ATOM 510 N N . ALA A 1 75 ? 8.559 -6.855 0.803 1.00 93.81 75 ALA A N 1
ATOM 511 C CA . ALA A 1 75 ? 7.684 -5.699 0.951 1.00 93.81 75 ALA A CA 1
ATOM 512 C C . ALA A 1 75 ? 8.481 -4.398 1.064 1.00 93.81 75 ALA A C 1
ATOM 514 O O . ALA A 1 75 ? 8.176 -3.444 0.355 1.00 93.81 75 ALA A O 1
ATOM 515 N N . ALA A 1 76 ? 9.543 -4.359 1.872 1.00 91.50 76 ALA A N 1
ATOM 516 C CA . ALA A 1 76 ? 10.400 -3.181 1.982 1.00 91.50 76 ALA A CA 1
ATOM 517 C C . ALA A 1 76 ? 11.018 -2.784 0.628 1.00 91.50 76 ALA A C 1
ATOM 519 O O . ALA A 1 76 ? 11.001 -1.605 0.272 1.00 91.50 76 ALA A O 1
ATOM 520 N N . HIS A 1 77 ? 11.499 -3.754 -0.158 1.00 93.75 77 HIS A N 1
ATOM 521 C CA . HIS A 1 77 ? 12.039 -3.497 -1.496 1.00 93.75 77 HIS A CA 1
ATOM 522 C C . HIS A 1 77 ? 10.979 -2.985 -2.476 1.00 93.75 77 HIS A C 1
ATOM 524 O O . HIS A 1 77 ? 11.218 -1.996 -3.167 1.00 93.75 77 HIS A O 1
ATOM 530 N N . VAL A 1 78 ? 9.802 -3.616 -2.518 1.00 94.38 78 VAL A N 1
ATOM 531 C CA . VAL A 1 78 ? 8.699 -3.190 -3.394 1.00 94.38 78 VAL A CA 1
ATOM 532 C C . VAL A 1 78 ? 8.229 -1.787 -3.018 1.00 94.38 78 VAL A C 1
ATOM 534 O O . VAL A 1 78 ? 8.149 -0.915 -3.879 1.00 94.38 78 VAL A O 1
ATOM 537 N N . MET A 1 79 ? 7.981 -1.530 -1.732 1.00 92.19 79 MET A N 1
ATOM 538 C CA . MET A 1 79 ? 7.549 -0.211 -1.269 1.00 92.19 79 MET A CA 1
ATOM 539 C C . MET A 1 79 ? 8.614 0.861 -1.532 1.00 92.19 79 MET A C 1
ATOM 541 O O . MET A 1 79 ? 8.269 1.965 -1.943 1.00 92.19 79 MET A O 1
ATOM 545 N N . GLY A 1 80 ? 9.900 0.544 -1.354 1.00 91.75 80 GLY A N 1
ATOM 546 C CA . GLY A 1 80 ? 11.000 1.456 -1.673 1.00 91.75 80 GLY A CA 1
ATOM 547 C C . GLY A 1 80 ? 11.121 1.764 -3.168 1.00 91.75 80 GLY A C 1
ATOM 548 O O . GLY A 1 80 ? 11.444 2.891 -3.532 1.00 91.75 80 GLY A O 1
ATOM 549 N N . ALA A 1 81 ? 10.821 0.795 -4.038 1.00 91.50 81 ALA A N 1
ATOM 550 C CA . ALA A 1 81 ? 10.812 0.996 -5.485 1.00 91.50 81 ALA A CA 1
ATOM 551 C C . ALA A 1 81 ? 9.633 1.868 -5.949 1.00 91.50 81 ALA A C 1
ATOM 553 O O . ALA A 1 81 ? 9.811 2.729 -6.809 1.00 91.50 81 ALA A O 1
ATOM 554 N N . LEU A 1 82 ? 8.443 1.666 -5.374 1.00 90.75 82 LEU A N 1
ATOM 555 C CA . LEU A 1 82 ? 7.236 2.422 -5.730 1.00 90.75 82 LEU A CA 1
ATOM 556 C C . LEU A 1 82 ? 7.220 3.832 -5.134 1.00 90.75 82 LEU A C 1
ATOM 558 O O . LEU A 1 82 ? 6.731 4.772 -5.760 1.00 90.75 82 LEU A O 1
ATOM 562 N N . TRP A 1 83 ? 7.781 3.996 -3.936 1.00 89.12 83 TRP A N 1
ATOM 563 C CA . TRP A 1 83 ? 7.764 5.255 -3.194 1.00 89.12 83 TRP A CA 1
ATOM 564 C C . TRP A 1 83 ? 9.166 5.630 -2.688 1.00 89.12 83 TRP A C 1
ATOM 566 O O . TRP A 1 83 ? 9.398 5.725 -1.482 1.00 89.12 83 TRP A O 1
ATOM 576 N N . PRO A 1 84 ? 10.123 5.906 -3.594 1.00 87.19 84 PRO A N 1
ATOM 577 C CA . PRO A 1 84 ? 11.518 6.156 -3.219 1.00 87.19 84 PRO A CA 1
ATOM 578 C C . PRO A 1 84 ? 11.719 7.451 -2.418 1.00 87.19 84 PRO A C 1
ATOM 580 O O . PRO A 1 84 ? 12.731 7.613 -1.741 1.00 87.19 84 PRO A O 1
ATOM 583 N N . MET A 1 85 ? 10.765 8.385 -2.489 1.00 85.06 85 MET A N 1
ATOM 584 C CA . MET A 1 85 ? 10.872 9.721 -1.887 1.00 85.06 85 MET A CA 1
ATOM 585 C C . MET A 1 85 ? 10.205 9.843 -0.510 1.00 85.06 85 MET A C 1
ATOM 587 O O . MET A 1 85 ? 10.187 10.934 0.059 1.00 85.06 85 MET A O 1
ATOM 591 N N . GLY A 1 86 ? 9.646 8.760 0.035 1.00 82.50 86 GLY A N 1
ATOM 592 C CA . GLY A 1 86 ? 9.016 8.772 1.352 1.00 82.50 86 GLY A CA 1
ATOM 593 C C . GLY A 1 86 ? 7.910 7.737 1.497 1.00 82.50 86 GLY A C 1
ATOM 594 O O . GLY A 1 86 ? 7.613 6.979 0.581 1.00 82.50 86 GLY A O 1
ATOM 595 N N . ALA A 1 87 ? 7.268 7.721 2.664 1.00 80.06 87 ALA A N 1
ATOM 596 C CA . ALA A 1 87 ? 6.142 6.827 2.903 1.00 80.06 87 ALA A CA 1
ATOM 597 C C . ALA A 1 87 ? 4.987 7.131 1.923 1.00 80.06 87 ALA A C 1
ATOM 599 O O . ALA A 1 87 ? 4.772 8.312 1.617 1.00 80.06 87 ALA A O 1
ATOM 600 N N . PRO A 1 88 ? 4.192 6.128 1.503 1.00 83.25 88 PRO A N 1
ATOM 601 C CA . PRO A 1 88 ? 3.091 6.306 0.543 1.00 83.25 88 PRO A CA 1
ATOM 602 C C . PRO A 1 88 ? 2.144 7.453 0.928 1.00 83.25 88 PRO A C 1
ATOM 604 O O . PRO A 1 88 ? 1.724 8.255 0.093 1.00 83.25 88 PRO A O 1
ATOM 607 N N . GLU A 1 89 ? 1.885 7.578 2.232 1.00 76.50 89 GLU A N 1
ATOM 608 C CA . GLU A 1 89 ? 1.021 8.598 2.837 1.00 76.50 89 GLU A CA 1
ATOM 609 C C . GLU A 1 89 ? 1.528 10.025 2.583 1.00 76.50 89 GLU A C 1
ATOM 611 O O . GLU A 1 89 ? 0.741 10.965 2.495 1.00 76.50 89 GLU A O 1
ATOM 616 N N . THR A 1 90 ? 2.849 10.188 2.475 1.00 76.25 90 THR A N 1
ATOM 617 C CA . THR A 1 90 ? 3.525 11.480 2.292 1.00 76.25 90 THR A CA 1
ATOM 618 C C . THR A 1 90 ? 3.775 11.834 0.829 1.00 76.25 90 THR A C 1
ATOM 620 O O . THR A 1 90 ? 3.953 13.009 0.520 1.00 76.25 90 THR A O 1
ATOM 623 N N . VAL A 1 91 ? 3.749 10.847 -0.074 1.00 80.00 91 VAL A N 1
ATOM 624 C CA . VAL A 1 91 ? 4.068 11.027 -1.504 1.00 80.00 91 VAL A CA 1
ATOM 625 C C . VAL A 1 91 ? 2.846 10.911 -2.421 1.00 80.00 91 VAL A C 1
ATOM 627 O O . VAL A 1 91 ? 2.983 10.731 -3.626 1.00 80.00 91 VAL A O 1
ATOM 630 N N . GLY A 1 92 ? 1.639 11.050 -1.866 1.00 76.00 92 GLY A N 1
ATOM 631 C CA . GLY A 1 92 ? 0.405 11.146 -2.653 1.00 76.00 92 GLY A CA 1
ATOM 632 C C . GLY A 1 92 ? -0.287 9.815 -2.956 1.00 76.00 92 GLY A C 1
ATOM 633 O O . GLY A 1 92 ? -1.194 9.793 -3.784 1.00 76.00 92 GLY A O 1
ATOM 634 N N . ALA A 1 93 ? 0.056 8.734 -2.248 1.00 82.25 93 ALA A N 1
ATOM 635 C CA . ALA A 1 93 ? -0.620 7.439 -2.336 1.00 82.25 93 ALA A CA 1
ATOM 636 C C . ALA A 1 93 ? -1.371 7.073 -1.032 1.00 82.25 93 ALA A C 1
ATOM 638 O O . ALA A 1 93 ? -1.191 5.976 -0.514 1.00 82.25 93 ALA A O 1
ATOM 639 N N . PRO A 1 94 ? -2.255 7.932 -0.476 1.00 76.88 94 PRO A N 1
ATOM 640 C CA . PRO A 1 94 ? -2.832 7.759 0.868 1.00 76.88 94 PRO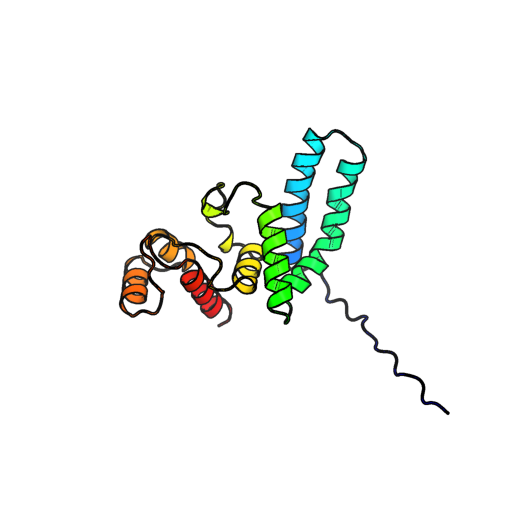 A CA 1
ATOM 641 C C . PRO A 1 94 ? -3.781 6.557 1.024 1.00 76.88 94 PRO A C 1
ATOM 643 O O . PRO A 1 94 ? -4.232 6.267 2.131 1.00 76.88 94 PRO A O 1
ATOM 646 N N . ARG A 1 95 ? -4.126 5.885 -0.079 1.00 83.94 95 ARG A N 1
ATOM 647 C CA . ARG A 1 95 ? -4.999 4.703 -0.131 1.00 83.94 95 ARG A CA 1
ATOM 648 C C . ARG A 1 95 ? -4.283 3.467 -0.675 1.00 83.94 95 ARG A C 1
ATOM 650 O O . ARG A 1 95 ? -4.936 2.525 -1.098 1.00 83.94 95 ARG A O 1
ATOM 657 N N . TRP A 1 96 ? -2.951 3.450 -0.677 1.00 87.62 96 TRP A N 1
ATOM 658 C CA . TRP A 1 96 ? -2.172 2.302 -1.155 1.00 87.62 96 TRP A CA 1
ATOM 659 C C . TRP A 1 96 ? -2.628 0.981 -0.507 1.00 87.62 96 TRP A C 1
ATOM 661 O O . TRP A 1 96 ? -2.779 -0.028 -1.190 1.00 87.62 96 TRP A O 1
ATOM 671 N N . TRP A 1 97 ? -2.963 1.020 0.785 1.00 84.75 97 TRP A N 1
ATOM 672 C CA . TRP A 1 97 ? -3.463 -0.099 1.587 1.00 84.75 97 TRP A CA 1
ATOM 673 C C . TRP A 1 97 ? -4.837 -0.641 1.162 1.00 84.75 97 TRP A C 1
ATOM 675 O O . TRP A 1 97 ? -5.229 -1.695 1.649 1.00 84.75 97 TRP A O 1
ATOM 685 N N . SER A 1 98 ? -5.594 0.045 0.298 1.00 85.06 98 SER A N 1
ATOM 686 C CA . SER A 1 98 ? -6.881 -0.462 -0.204 1.00 85.06 98 SER A CA 1
ATOM 687 C C . SER A 1 98 ? -6.726 -1.348 -1.440 1.00 85.06 98 SER A C 1
ATOM 689 O O . SER A 1 98 ? -7.721 -1.797 -2.002 1.00 85.06 98 SER A O 1
ATOM 691 N N . THR A 1 99 ? -5.494 -1.537 -1.908 1.00 90.62 99 THR A N 1
ATOM 692 C CA . THR A 1 99 ? -5.177 -2.335 -3.092 1.00 90.62 99 THR A CA 1
ATOM 693 C C . THR A 1 99 ? -4.686 -3.731 -2.693 1.00 90.62 99 THR A C 1
ATOM 695 O O . THR A 1 99 ? -4.129 -3.869 -1.598 1.00 90.62 99 THR A O 1
ATOM 698 N N . PRO A 1 100 ? -4.850 -4.762 -3.545 1.00 91.06 100 PRO A N 1
ATOM 699 C CA . PRO A 1 100 ? -4.308 -6.099 -3.291 1.00 91.06 100 PRO A CA 1
ATOM 700 C C . PRO A 1 100 ? -2.826 -6.085 -2.891 1.00 91.06 100 PRO A C 1
ATOM 702 O O . PRO A 1 100 ? -2.458 -6.656 -1.863 1.00 91.06 100 PRO A O 1
ATOM 705 N N . LEU A 1 101 ? -1.989 -5.353 -3.635 1.00 92.94 101 LEU A N 1
ATOM 706 C CA . LEU A 1 101 ? -0.565 -5.218 -3.334 1.00 92.94 101 LEU A CA 1
ATOM 707 C C . LEU A 1 101 ? -0.319 -4.513 -1.996 1.00 92.94 101 LEU A C 1
ATOM 709 O O . LEU A 1 101 ? 0.523 -4.942 -1.209 1.00 92.94 101 LEU A O 1
ATOM 713 N N . GLY A 1 102 ? -1.065 -3.447 -1.706 1.00 90.56 102 GLY A N 1
ATOM 714 C CA . GLY A 1 102 ? -0.925 -2.733 -0.442 1.00 90.56 102 GLY A CA 1
ATOM 715 C C . GLY A 1 102 ? -1.299 -3.584 0.767 1.00 90.56 102 GLY A C 1
ATOM 716 O O . GLY A 1 102 ? -0.605 -3.544 1.781 1.00 90.56 102 GLY A O 1
ATOM 717 N N . LEU A 1 103 ? -2.342 -4.407 0.660 1.00 88.81 103 LEU A N 1
ATOM 718 C CA . LEU A 1 103 ? -2.712 -5.351 1.715 1.00 88.81 103 LEU A CA 1
ATOM 719 C C . LEU A 1 103 ? -1.640 -6.426 1.924 1.00 88.81 103 LEU A C 1
ATOM 721 O O . LEU A 1 103 ? -1.314 -6.721 3.075 1.00 88.81 103 LEU A O 1
ATOM 725 N N . ALA A 1 104 ? -1.061 -6.960 0.843 1.00 91.75 104 ALA A N 1
ATOM 726 C CA . ALA A 1 104 ? 0.033 -7.928 0.912 1.00 91.75 104 ALA A CA 1
ATOM 727 C C . ALA A 1 104 ? 1.280 -7.328 1.588 1.00 91.75 104 ALA A C 1
ATOM 729 O O . ALA A 1 104 ? 1.818 -7.910 2.529 1.00 91.75 104 ALA A O 1
ATOM 730 N N . CYS A 1 105 ? 1.689 -6.118 1.197 1.00 91.94 105 CYS A N 1
ATOM 731 C CA . CYS A 1 105 ? 2.801 -5.404 1.832 1.00 91.94 105 CYS A CA 1
ATOM 732 C C . CYS A 1 105 ? 2.523 -5.083 3.309 1.00 91.94 105 CYS A C 1
ATOM 734 O O . CYS A 1 105 ? 3.401 -5.245 4.157 1.00 91.94 105 CYS A O 1
ATOM 736 N N . ALA A 1 106 ? 1.298 -4.661 3.639 1.00 87.62 106 ALA A N 1
ATOM 737 C CA . ALA A 1 106 ? 0.885 -4.412 5.017 1.00 87.62 106 ALA A CA 1
ATOM 738 C C . ALA A 1 106 ? 0.969 -5.675 5.883 1.00 87.62 106 ALA A C 1
ATOM 740 O O . ALA A 1 106 ? 1.412 -5.606 7.030 1.00 87.62 106 ALA A O 1
ATOM 741 N N . HIS A 1 107 ? 0.565 -6.822 5.329 1.00 86.19 107 HIS A N 1
ATOM 742 C CA . HIS A 1 107 ? 0.644 -8.118 5.998 1.00 86.19 107 HIS A CA 1
ATOM 743 C C . HIS A 1 107 ? 2.093 -8.521 6.259 1.00 86.19 107 HIS A C 1
ATOM 745 O O . HIS A 1 107 ? 2.456 -8.831 7.390 1.00 86.19 107 HIS A O 1
ATOM 751 N N . ALA A 1 108 ? 2.917 -8.446 5.216 1.00 90.81 108 ALA A N 1
ATOM 752 C CA . ALA A 1 108 ? 4.309 -8.855 5.239 1.00 90.81 108 ALA A CA 1
ATOM 753 C C . ALA A 1 108 ? 5.160 -8.042 6.227 1.00 90.81 108 ALA A C 1
ATOM 755 O O . ALA A 1 108 ? 5.978 -8.606 6.946 1.00 90.81 108 ALA A O 1
ATOM 756 N N . LEU A 1 109 ? 4.970 -6.721 6.289 1.00 87.06 109 LEU A N 1
ATOM 757 C CA . LEU A 1 109 ? 5.736 -5.860 7.195 1.00 87.06 109 LEU A CA 1
ATOM 758 C C . LEU A 1 109 ? 5.276 -5.991 8.650 1.00 87.06 109 LEU A C 1
ATOM 760 O O . LEU A 1 109 ? 6.091 -5.960 9.569 1.00 87.06 109 LEU A O 1
ATOM 764 N N . GLY A 1 110 ? 3.976 -6.139 8.886 1.00 77.69 110 GLY A N 1
ATOM 765 C CA . GLY A 1 110 ? 3.436 -6.229 10.235 1.00 77.69 110 GLY A CA 1
ATOM 766 C C . GLY A 1 110 ? 3.504 -4.917 11.043 1.00 77.69 110 GLY A C 1
ATOM 767 O O . GLY A 1 110 ? 3.852 -3.846 10.531 1.00 77.69 110 GLY A O 1
ATOM 768 N N . PRO A 1 111 ? 3.118 -4.958 12.334 1.00 66.75 111 PRO A N 1
ATOM 769 C CA . PRO A 1 111 ? 2.696 -3.761 13.059 1.00 66.75 111 PRO A CA 1
ATOM 770 C C . PRO A 1 111 ? 3.786 -2.727 13.409 1.00 66.75 111 PRO A C 1
ATOM 772 O O . PRO A 1 111 ? 3.492 -1.588 13.774 1.00 66.75 111 PRO A O 1
ATOM 775 N N . GLN A 1 112 ? 5.057 -3.101 13.362 1.00 69.44 112 GLN A N 1
ATOM 776 C CA . GLN A 1 112 ? 6.157 -2.253 13.825 1.00 69.44 112 GLN A CA 1
ATOM 777 C C . GLN A 1 112 ? 6.684 -1.274 12.762 1.00 69.44 112 GLN A C 1
ATOM 779 O O . GLN A 1 112 ? 7.394 -0.333 13.110 1.00 69.44 112 GLN A O 1
ATOM 784 N N . HIS A 1 113 ? 6.309 -1.445 11.491 1.00 70.38 113 HIS A N 1
ATOM 785 C CA . HIS A 1 113 ? 6.876 -0.678 10.371 1.00 70.38 113 HIS A CA 1
ATOM 786 C C . HIS A 1 113 ? 6.062 0.559 9.9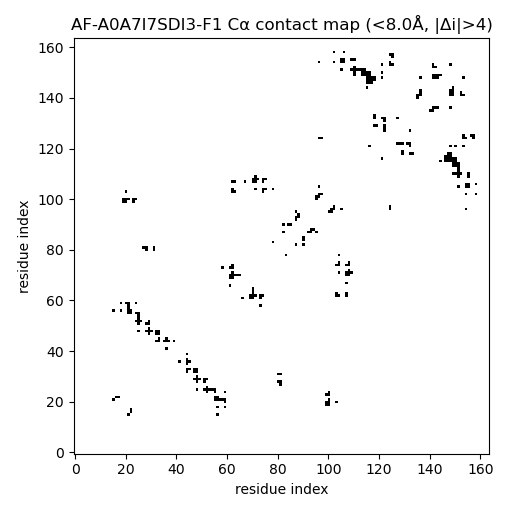68 1.00 70.38 113 HIS A C 1
ATOM 788 O O . HIS A 1 113 ? 6.503 1.330 9.120 1.00 70.38 113 HIS A O 1
ATOM 794 N N . PHE A 1 114 ? 4.895 0.781 10.580 1.00 74.25 114 PHE A N 1
ATOM 795 C CA . PHE A 1 114 ? 3.979 1.846 10.172 1.00 74.25 114 PHE A CA 1
ATOM 796 C C . PHE A 1 114 ? 3.860 2.968 11.214 1.00 74.25 114 PHE A C 1
ATOM 798 O O . PHE A 1 114 ? 3.893 2.739 12.429 1.00 74.25 114 PHE A O 1
ATOM 805 N N . GLY A 1 115 ? 3.702 4.200 10.719 1.00 79.25 115 GLY A N 1
ATOM 806 C CA . GLY A 1 115 ? 3.481 5.403 11.527 1.00 79.25 115 GLY A CA 1
ATOM 807 C C . GLY A 1 115 ? 2.084 5.465 12.156 1.00 79.25 115 GLY A C 1
ATOM 808 O O . GLY A 1 115 ? 1.384 4.452 12.276 1.00 79.25 115 GLY A O 1
ATOM 809 N N . ALA A 1 116 ? 1.660 6.656 12.580 1.00 83.81 116 ALA A N 1
ATOM 810 C CA . ALA A 1 116 ? 0.282 6.870 13.003 1.00 83.81 116 ALA A CA 1
ATOM 811 C C . ALA A 1 116 ? -0.590 7.468 11.897 1.00 83.81 116 ALA A C 1
ATOM 813 O O . ALA A 1 116 ? -0.130 8.183 11.012 1.00 83.81 116 ALA A O 1
ATOM 814 N N . VAL A 1 117 ? -1.887 7.213 12.009 1.00 84.62 117 VAL A N 1
ATOM 815 C CA . VAL A 1 117 ? -2.945 7.820 11.208 1.00 84.62 117 VAL A CA 1
ATOM 816 C C . VAL A 1 117 ? -3.961 8.518 12.095 1.00 84.62 117 VAL A C 1
ATOM 818 O O . VAL A 1 117 ? -4.184 8.165 13.255 1.00 84.62 117 VAL A O 1
ATOM 821 N N . THR A 1 118 ? -4.637 9.515 11.534 1.00 88.38 118 THR A N 1
ATOM 822 C CA . THR A 1 118 ? -5.750 10.169 12.227 1.00 88.38 118 THR A CA 1
ATOM 823 C C . THR A 1 118 ? -6.927 9.203 12.405 1.00 88.38 118 THR A C 1
ATOM 825 O O . THR A 1 118 ? -7.096 8.247 11.649 1.00 88.38 118 THR A O 1
ATOM 828 N N . HIS A 1 119 ? -7.819 9.490 13.358 1.00 89.69 119 HIS A N 1
ATOM 829 C CA . HIS A 1 119 ? -9.046 8.701 13.544 1.00 89.69 119 HIS A CA 1
ATOM 830 C C . HIS A 1 119 ? -9.933 8.683 12.287 1.00 89.69 119 HIS A C 1
ATOM 832 O O . HIS A 1 119 ? -10.628 7.701 12.047 1.00 89.69 119 HIS A O 1
ATOM 838 N N . LYS A 1 120 ? -9.913 9.763 11.491 1.00 88.94 120 LYS A N 1
ATOM 839 C CA . LYS A 1 120 ? -10.666 9.858 10.234 1.00 88.94 120 LYS A CA 1
ATOM 840 C C . LYS A 1 120 ? -10.109 8.892 9.190 1.00 88.94 120 LYS A C 1
ATOM 842 O O . LYS A 1 120 ? -10.879 8.135 8.616 1.00 88.94 120 LYS A O 1
ATOM 847 N N . VAL A 1 121 ? -8.788 8.882 9.009 1.00 86.19 121 VAL A N 1
ATOM 848 C CA . VAL A 1 121 ? -8.110 7.956 8.088 1.00 86.19 121 VAL A CA 1
ATOM 849 C C . VAL A 1 121 ? -8.299 6.510 8.548 1.00 86.19 121 VAL A C 1
ATOM 851 O O . VAL A 1 121 ? -8.642 5.659 7.744 1.00 86.19 121 VAL A O 1
ATOM 854 N N . ALA A 1 122 ? -8.200 6.227 9.849 1.00 89.62 122 ALA A N 1
ATOM 855 C CA . ALA A 1 122 ? -8.482 4.890 10.375 1.00 89.62 122 ALA A CA 1
ATOM 856 C C . ALA A 1 122 ? -9.936 4.434 10.130 1.00 89.62 122 ALA A C 1
ATOM 858 O O . ALA A 1 122 ? -10.177 3.261 9.858 1.00 89.62 122 ALA A O 1
ATOM 859 N N . ALA A 1 123 ? -10.908 5.349 10.217 1.00 90.38 123 ALA A N 1
ATOM 860 C CA . ALA A 1 123 ? -12.314 5.056 9.930 1.00 90.38 123 ALA A CA 1
ATOM 861 C C . ALA A 1 123 ? -12.533 4.736 8.449 1.00 90.38 123 ALA A C 1
ATOM 863 O O . ALA A 1 123 ? -13.271 3.808 8.127 1.00 90.38 123 ALA A O 1
ATOM 864 N N . GLU A 1 124 ? -11.837 5.459 7.573 1.00 89.44 124 GLU A N 1
ATOM 865 C CA . GLU A 1 124 ? -11.810 5.208 6.136 1.00 89.44 124 GLU A CA 1
ATOM 866 C C . GLU A 1 124 ? -11.163 3.857 5.805 1.00 89.44 124 GLU A C 1
ATOM 868 O O . GLU A 1 124 ? -11.777 3.071 5.091 1.00 89.44 124 GLU A O 1
ATOM 873 N N . ILE A 1 125 ? -10.006 3.540 6.401 1.00 88.38 125 ILE A N 1
ATOM 874 C CA . ILE A 1 125 ? -9.320 2.246 6.233 1.00 88.38 125 ILE A CA 1
ATOM 875 C C . ILE A 1 125 ? -10.224 1.081 6.605 1.00 88.38 125 ILE A C 1
ATOM 877 O O . ILE A 1 125 ? -10.335 0.095 5.883 1.00 88.38 125 ILE A O 1
ATOM 881 N N . LEU A 1 126 ? -10.898 1.200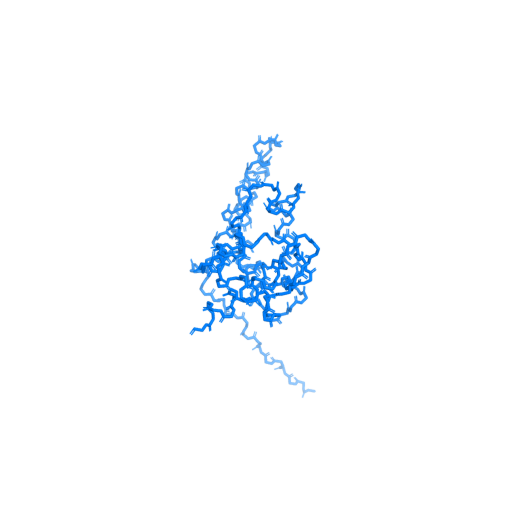 7.744 1.00 89.75 126 LEU A N 1
ATOM 882 C CA . LEU A 1 126 ? -11.786 0.158 8.226 1.00 89.75 126 LEU A CA 1
ATOM 883 C C . LEU A 1 126 ? -13.158 0.199 7.529 1.00 89.75 126 LEU A C 1
ATOM 885 O O . LEU A 1 126 ? -13.949 -0.717 7.721 1.00 89.75 126 LEU A O 1
ATOM 889 N N . GLY A 1 127 ? -13.513 1.231 6.766 1.00 90.12 127 GLY A N 1
ATOM 890 C CA . GLY A 1 127 ? -14.881 1.379 6.254 1.00 90.12 127 GLY A CA 1
ATOM 891 C C . GLY A 1 127 ? -15.937 1.378 7.373 1.00 90.12 127 GLY A C 1
ATOM 892 O O . GLY A 1 127 ? -16.987 0.752 7.243 1.00 90.12 127 GLY A O 1
ATOM 893 N N . VAL A 1 128 ? -15.641 2.016 8.511 1.00 93.62 128 VAL A N 1
ATOM 894 C CA . VAL A 1 128 ? -16.558 2.154 9.661 1.00 93.62 128 VAL A CA 1
ATOM 895 C C . VAL A 1 128 ? -16.710 3.620 10.058 1.00 93.62 128 VAL A C 1
ATOM 897 O O . VAL A 1 128 ? -16.000 4.497 9.576 1.00 93.62 128 VAL A O 1
ATOM 900 N N . THR A 1 129 ? -17.638 3.919 10.968 1.00 95.88 129 THR A N 1
ATOM 901 C CA . THR A 1 129 ? -17.838 5.302 11.422 1.00 95.88 129 THR A CA 1
ATOM 902 C C . THR A 1 129 ? -16.688 5.802 12.305 1.00 95.88 129 THR A C 1
ATOM 904 O O . THR A 1 129 ? -16.038 5.033 13.021 1.00 95.88 129 THR A O 1
ATOM 907 N N . LEU A 1 130 ? -16.498 7.126 12.353 1.00 94.88 130 LEU A N 1
ATOM 908 C CA . LEU A 1 130 ? -15.539 7.762 13.266 1.00 94.88 130 LEU A CA 1
ATOM 909 C C . LEU A 1 130 ? -15.826 7.424 14.743 1.00 94.88 130 LEU A C 1
ATOM 911 O O . LEU A 1 130 ? -14.898 7.280 15.538 1.00 94.88 130 LEU A O 1
ATOM 915 N N . GLY A 1 131 ? -17.105 7.283 15.112 1.00 96.00 131 GLY A N 1
ATOM 916 C CA . GLY A 1 131 ? -17.522 6.878 16.457 1.00 96.00 131 GLY A CA 1
ATOM 917 C C . GLY A 1 131 ? -17.067 5.459 16.800 1.00 96.00 131 GLY A C 1
ATOM 918 O O . GLY A 1 131 ? -16.512 5.238 17.876 1.00 96.00 131 GLY A O 1
ATOM 919 N N . THR A 1 132 ? -17.210 4.524 15.857 1.00 95.62 132 THR A N 1
ATOM 920 C CA . THR A 1 132 ? -16.729 3.141 15.989 1.00 95.62 132 THR A CA 1
ATOM 921 C C . THR A 1 132 ? -15.219 3.104 16.217 1.00 95.62 132 THR A C 1
ATOM 923 O O . THR A 1 132 ? -14.755 2.448 17.145 1.00 95.62 132 THR A O 1
ATOM 926 N N . VAL A 1 133 ? -14.440 3.864 15.442 1.00 95.75 133 VAL A N 1
ATOM 927 C CA . VAL A 1 133 ? -12.980 3.939 15.629 1.00 95.75 133 VAL A CA 1
ATOM 928 C C . VAL A 1 133 ? -12.605 4.521 16.986 1.00 95.75 133 VAL A C 1
ATOM 930 O O . VAL A 1 133 ? -11.747 3.967 17.670 1.00 95.75 133 VAL A O 1
ATOM 933 N N . LYS A 1 134 ? -13.262 5.604 17.420 1.00 94.19 134 LYS A N 1
ATOM 934 C CA . LYS A 1 134 ? -13.031 6.179 18.754 1.00 94.19 134 LYS A CA 1
ATOM 935 C C . LYS A 1 134 ? -13.301 5.159 19.861 1.00 94.19 134 LYS A C 1
ATOM 937 O O . LYS A 1 134 ? -12.529 5.093 20.814 1.00 94.19 134 LYS A O 1
ATOM 942 N N . GLN A 1 135 ? -14.345 4.342 19.727 1.00 95.88 135 GLN A N 1
ATOM 943 C CA . GLN A 1 135 ? -14.620 3.259 20.672 1.00 95.88 135 GLN A CA 1
ATOM 944 C C . GLN A 1 135 ? -13.544 2.168 20.640 1.00 95.88 135 GLN A C 1
ATOM 946 O O . GLN A 1 135 ? -13.093 1.754 21.704 1.00 95.88 135 GLN A O 1
ATOM 951 N N . LEU A 1 136 ? -13.091 1.735 19.459 1.00 94.06 136 LEU A N 1
ATOM 952 C CA . LEU A 1 136 ? -12.012 0.744 19.327 1.00 94.06 136 LEU A CA 1
ATOM 953 C C . LEU A 1 136 ? -10.706 1.237 19.963 1.00 94.06 136 LEU A C 1
ATOM 955 O O . LEU A 1 136 ? -10.066 0.505 20.714 1.00 94.06 136 LEU A O 1
ATOM 959 N N . ALA A 1 137 ? -10.345 2.497 19.725 1.00 93.81 137 ALA A N 1
ATOM 960 C CA . ALA A 1 137 ? -9.185 3.122 20.350 1.00 93.81 137 ALA A CA 1
ATOM 961 C C . ALA A 1 137 ? -9.364 3.272 21.869 1.00 93.81 137 ALA A C 1
ATOM 963 O O . ALA A 1 137 ? -8.420 3.084 22.633 1.00 93.81 137 ALA A O 1
ATOM 964 N N . HIS A 1 138 ? -10.566 3.615 22.339 1.00 93.56 138 HIS A N 1
ATOM 965 C CA . HIS A 1 138 ? -10.859 3.720 23.769 1.00 93.56 138 HIS A CA 1
ATOM 966 C C . HIS A 1 138 ? -10.758 2.365 24.486 1.00 93.56 138 HIS A C 1
ATOM 968 O O . HIS A 1 138 ? -10.216 2.309 25.583 1.00 93.56 138 HIS A O 1
ATOM 974 N N . ARG A 1 139 ? -11.200 1.279 23.842 1.00 93.06 139 ARG A N 1
ATOM 975 C CA . ARG A 1 139 ? -11.113 -0.100 24.356 1.00 93.06 139 ARG A CA 1
ATOM 976 C C . ARG A 1 139 ? -9.714 -0.720 24.257 1.00 93.06 139 ARG A C 1
ATOM 978 O O . ARG A 1 139 ? -9.533 -1.851 24.687 1.00 93.06 139 ARG A O 1
ATOM 985 N N . GLY A 1 140 ? -8.745 -0.014 23.672 1.00 88.62 140 GLY A N 1
ATOM 986 C CA . GLY A 1 140 ? -7.385 -0.521 23.473 1.00 88.62 140 GLY A CA 1
ATOM 987 C C . GLY A 1 140 ? -7.245 -1.530 22.330 1.00 88.62 140 GLY A C 1
ATOM 988 O O . GLY A 1 140 ? -6.175 -2.099 22.158 1.00 88.62 140 GLY A O 1
ATOM 989 N N . THR A 1 141 ? -8.291 -1.735 21.523 1.00 89.62 141 THR A N 1
ATOM 990 C CA . THR A 1 141 ? -8.263 -2.653 20.370 1.00 89.62 141 THR A CA 1
ATOM 991 C C . THR A 1 141 ? -7.399 -2.117 19.226 1.00 89.62 141 THR A C 1
ATOM 993 O O . THR A 1 141 ? -6.865 -2.890 18.443 1.00 89.62 141 THR A O 1
ATOM 996 N N . ILE A 1 142 ? -7.255 -0.793 19.119 1.00 90.75 142 ILE A N 1
ATOM 997 C CA . ILE A 1 142 ? -6.311 -0.143 18.203 1.00 90.75 142 ILE A CA 1
ATOM 998 C C . ILE A 1 142 ? -5.323 0.651 19.051 1.00 90.75 142 ILE A C 1
ATOM 1000 O O . ILE A 1 142 ? -5.727 1.535 19.814 1.00 90.75 142 ILE A O 1
ATOM 1004 N N . ALA A 1 143 ? -4.034 0.340 18.912 1.00 88.00 143 ALA A N 1
ATOM 1005 C CA . ALA A 1 143 ? -2.976 1.009 19.657 1.00 88.00 143 ALA A CA 1
ATOM 1006 C C . ALA A 1 143 ? -2.926 2.509 19.321 1.00 88.00 143 ALA A C 1
ATOM 1008 O O . ALA A 1 143 ? -2.964 2.901 18.153 1.00 88.00 143 ALA A O 1
ATOM 1009 N N . LYS A 1 144 ? -2.820 3.352 20.352 1.00 89.00 144 LYS A N 1
ATOM 1010 C CA . LYS A 1 144 ? -2.635 4.803 20.206 1.00 89.00 144 LYS A CA 1
ATOM 1011 C C . LYS A 1 144 ? -1.148 5.138 20.114 1.00 89.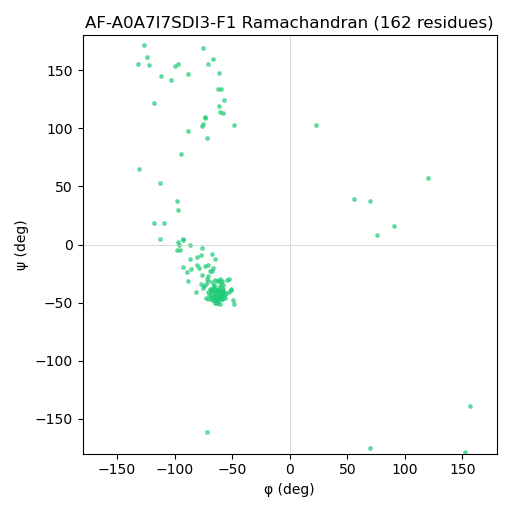00 144 LYS A C 1
ATOM 1013 O O . LYS A 1 144 ? -0.328 4.495 20.764 1.00 89.00 144 LYS A O 1
ATOM 1018 N N . ARG A 1 145 ? -0.821 6.175 19.350 1.00 85.94 145 ARG A N 1
ATOM 1019 C CA . ARG A 1 145 ? 0.501 6.808 19.268 1.00 85.94 145 ARG A CA 1
ATOM 1020 C C . ARG A 1 145 ? 0.359 8.309 19.579 1.00 85.94 145 ARG A C 1
ATOM 1022 O O . ARG A 1 145 ? -0.762 8.819 19.523 1.00 85.94 145 ARG A O 1
ATOM 1029 N N . PRO A 1 146 ? 1.443 9.027 19.927 1.00 82.00 146 PRO A N 1
ATOM 1030 C CA . PRO A 1 146 ? 1.373 10.460 20.250 1.00 82.00 146 PRO A CA 1
ATOM 1031 C C . PRO A 1 146 ? 0.723 11.316 19.149 1.00 82.00 146 PRO A C 1
ATOM 1033 O O . PRO A 1 146 ? 0.074 12.317 19.430 1.00 82.00 146 PRO A O 1
ATOM 1036 N N . ASP A 1 147 ? 0.872 10.882 17.904 1.00 82.50 147 ASP A N 1
ATOM 1037 C CA . ASP A 1 147 ? 0.439 11.503 16.656 1.00 82.50 147 ASP A CA 1
ATOM 1038 C C . ASP A 1 147 ? -0.893 10.947 16.105 1.00 82.50 147 ASP A C 1
ATOM 1040 O O . ASP A 1 147 ? -1.434 11.485 15.138 1.00 82.50 147 ASP A O 1
ATOM 1044 N N . GLY A 1 148 ? -1.482 9.909 16.718 1.00 87.62 148 GLY A N 1
ATOM 1045 C CA . GLY A 1 148 ? -2.749 9.336 16.254 1.00 87.62 148 GLY A CA 1
ATOM 1046 C C . GLY A 1 148 ? -2.994 7.885 16.670 1.00 87.62 148 GLY A C 1
ATOM 1047 O O . GLY A 1 148 ? -2.763 7.483 17.808 1.00 87.62 148 GLY A O 1
ATOM 1048 N N . LEU A 1 149 ? -3.527 7.086 15.751 1.00 89.50 149 LEU A N 1
ATOM 1049 C CA . LEU A 1 149 ? -3.709 5.643 15.897 1.00 89.50 149 LEU A CA 1
ATOM 1050 C C . LEU A 1 149 ? -2.634 4.914 15.103 1.00 89.50 149 LEU A C 1
ATOM 1052 O O . LEU A 1 149 ? -2.304 5.334 14.003 1.00 89.50 149 LEU A O 1
ATOM 1056 N N . SER A 1 150 ? -2.106 3.818 15.632 1.00 88.50 150 SER A N 1
ATOM 1057 C CA . SER A 1 150 ? -1.145 2.975 14.922 1.00 88.50 150 SER A CA 1
ATOM 1058 C C . SER A 1 150 ? -1.752 2.473 13.608 1.00 88.50 150 SER A C 1
ATOM 1060 O O . SER A 1 150 ? -2.699 1.687 13.640 1.00 88.50 150 SER A O 1
ATOM 1062 N N . LEU A 1 151 ? -1.212 2.909 12.462 1.00 84.56 151 LEU A N 1
ATOM 1063 C CA . LEU A 1 151 ? -1.657 2.462 11.135 1.00 84.56 151 LEU A CA 1
ATOM 1064 C C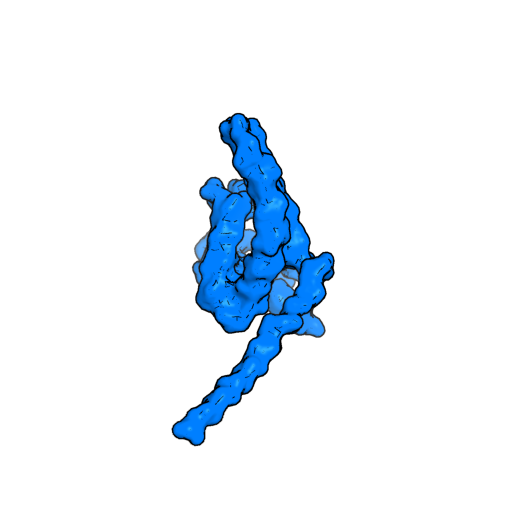 . LEU A 1 151 ? -1.564 0.942 11.024 1.00 84.56 151 LEU A C 1
ATOM 1066 O O . LEU A 1 151 ? -2.495 0.275 10.600 1.00 84.56 151 LEU A O 1
ATOM 1070 N N . ALA A 1 152 ? -0.475 0.401 11.536 1.00 80.50 152 ALA A N 1
ATOM 1071 C CA . ALA A 1 152 ? -0.240 -1.013 11.718 1.00 80.50 152 ALA A CA 1
ATOM 1072 C C . ALA A 1 152 ? -1.391 -1.772 12.400 1.00 80.50 152 ALA A C 1
ATOM 1074 O O . ALA A 1 152 ? -1.870 -2.777 11.881 1.00 80.50 152 ALA A O 1
ATOM 1075 N N . ALA A 1 153 ? -1.868 -1.281 13.548 1.00 85.81 153 ALA A N 1
ATOM 1076 C CA . ALA A 1 153 ? -2.979 -1.909 14.264 1.00 85.81 153 ALA A CA 1
ATOM 1077 C C . ALA A 1 153 ? -4.303 -1.785 13.488 1.00 85.81 153 ALA A C 1
ATOM 1079 O O . ALA A 1 153 ? -5.155 -2.669 13.555 1.00 85.81 153 ALA A O 1
ATOM 1080 N N . VAL A 1 154 ? -4.476 -0.693 12.739 1.00 89.00 154 VAL A N 1
ATOM 1081 C CA . VAL A 1 154 ? -5.631 -0.499 11.855 1.00 89.00 154 VAL A CA 1
ATOM 1082 C C . VAL A 1 154 ? -5.595 -1.498 10.689 1.00 89.00 154 VAL A C 1
ATOM 1084 O O . VAL A 1 154 ? -6.614 -2.125 10.410 1.00 89.00 154 VAL A O 1
ATOM 1087 N N . LEU A 1 155 ? -4.440 -1.688 10.045 1.00 86.12 155 LEU A N 1
ATOM 1088 C CA . LEU A 1 155 ? -4.262 -2.608 8.915 1.00 86.12 155 LEU A CA 1
ATOM 1089 C C . LEU A 1 155 ? -4.389 -4.074 9.336 1.00 86.12 155 LEU A C 1
ATOM 1091 O O . LEU A 1 155 ? -5.097 -4.825 8.672 1.00 86.12 155 LEU A O 1
ATOM 1095 N N . ALA A 1 156 ? -3.806 -4.465 10.473 1.00 84.19 156 ALA A N 1
ATOM 1096 C CA . ALA A 1 156 ? -3.992 -5.805 11.035 1.00 84.19 156 ALA A CA 1
ATOM 1097 C C . ALA A 1 156 ? -5.483 -6.120 11.246 1.00 84.19 156 ALA A C 1
ATOM 1099 O O . ALA A 1 156 ? -5.974 -7.184 10.880 1.00 84.19 156 ALA A O 1
ATOM 1100 N N . ARG A 1 157 ? -6.246 -5.142 11.742 1.00 86.94 157 ARG A N 1
ATOM 1101 C CA . ARG A 1 157 ? -7.691 -5.285 11.936 1.00 86.94 157 ARG A CA 1
ATOM 1102 C C . ARG A 1 157 ? -8.494 -5.314 10.634 1.00 86.94 157 ARG A C 1
ATOM 1104 O O . ARG A 1 157 ? -9.558 -5.929 10.590 1.00 86.94 157 ARG A O 1
ATOM 1111 N N . LEU A 1 158 ? -8.040 -4.618 9.592 1.00 86.81 158 LEU A N 1
ATOM 1112 C CA . LEU A 1 158 ? -8.634 -4.734 8.261 1.00 86.81 158 LEU A CA 1
ATOM 1113 C C . LEU A 1 158 ? -8.461 -6.166 7.735 1.00 86.81 158 LEU A C 1
ATOM 1115 O O . LEU A 1 158 ? -9.434 -6.751 7.271 1.00 86.81 158 LEU A O 1
ATOM 1119 N N . GLN A 1 159 ? -7.271 -6.744 7.907 1.00 79.50 159 GLN A N 1
ATOM 1120 C CA . GLN A 1 159 ? -6.961 -8.117 7.497 1.00 79.50 159 GLN A CA 1
ATOM 1121 C C . GLN A 1 159 ? -7.802 -9.157 8.241 1.00 79.50 159 GLN A C 1
ATOM 1123 O O . GLN A 1 159 ? -8.398 -10.021 7.607 1.00 79.50 159 GLN A O 1
ATOM 1128 N N . GLU A 1 160 ? -7.937 -9.033 9.566 1.00 83.81 160 GLU A N 1
ATOM 1129 C CA . GLU A 1 160 ? -8.822 -9.893 10.372 1.00 83.81 160 GLU A CA 1
ATOM 1130 C C . GLU A 1 160 ? -10.263 -9.934 9.835 1.00 83.81 160 GLU A C 1
ATOM 1132 O O . GLU A 1 160 ? -10.958 -10.931 10.000 1.00 83.81 160 GLU A O 1
ATOM 1137 N N . ARG A 1 161 ? -10.727 -8.852 9.197 1.00 82.38 161 ARG A N 1
ATOM 1138 C CA . ARG A 1 161 ? -12.081 -8.754 8.641 1.00 82.38 161 ARG A CA 1
ATOM 1139 C C . ARG A 1 161 ? -12.206 -9.261 7.217 1.00 82.38 161 ARG A C 1
ATOM 1141 O O . ARG A 1 161 ? -13.290 -9.692 6.856 1.00 82.38 161 ARG A O 1
ATOM 1148 N N . THR A 1 162 ? -11.162 -9.139 6.405 1.00 76.19 162 THR A N 1
ATOM 1149 C CA . THR A 1 162 ? -11.170 -9.650 5.027 1.00 76.19 162 THR A CA 1
ATOM 1150 C C . THR A 1 162 ? -10.933 -11.156 4.966 1.00 76.19 162 THR A C 1
ATOM 1152 O O . THR A 1 162 ? -11.281 -11.773 3.969 1.00 76.19 162 THR A O 1
ATOM 1155 N N . SER A 1 163 ? -10.357 -11.742 6.020 1.00 66.19 163 SER A N 1
ATOM 1156 C CA . SER A 1 163 ? -10.108 -13.185 6.137 1.00 66.19 163 SER A CA 1
ATOM 1157 C C . SER A 1 163 ? -11.233 -13.966 6.841 1.00 66.19 163 SER A C 1
ATOM 1159 O O . SER A 1 163 ? -11.068 -15.163 7.073 1.00 66.19 163 SER A O 1
ATOM 1161 N N . SER A 1 164 ? -12.340 -13.307 7.211 1.00 52.53 164 SER A N 1
ATOM 1162 C CA . SER A 1 164 ? -13.519 -13.902 7.868 1.00 52.53 164 SER A CA 1
ATOM 1163 C C . SER A 1 164 ? -14.737 -13.883 6.958 1.00 52.53 164 SER A C 1
ATOM 1165 O O . SER A 1 164 ? -15.619 -14.730 7.227 1.00 52.53 164 SER A O 1
#